Protein AF-A4S321-F1 (afdb_monomer_lite)

Organism: Ostreococcus lucimarinus (strain CCE9901) (NCBI:txid436017)

InterPro domains:
  IPR003442 tRNA threonylcarbamoyl adenosine modification protein TsaE [PF02367] (3-55)
  IPR027417 P-loop containing nucleoside triphosphate hydrolase [G3DSA:3.40.50.300] (1-74)

pLDDT: mean 76.23, std 21.05, range [30.08, 96.62]

Radius of gyration: 18.78 Å; chains: 1; bounding box: 35×39×49 Å

Structure (mmCIF, N/CA/C/O backbone):
data_AF-A4S321-F1
#
_entry.id   AF-A4S321-F1
#
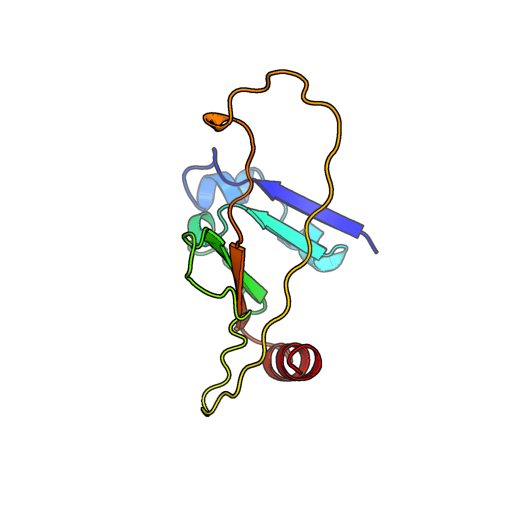loop_
_atom_site.group_PDB
_atom_site.id
_atom_site.type_symbol
_atom_site.label_atom_id
_atom_site.label_alt_id
_atom_site.label_comp_id
_atom_site.label_asym_id
_atom_site.label_entity_id
_atom_site.label_seq_id
_atom_site.pdbx_PDB_ins_code
_atom_site.Ca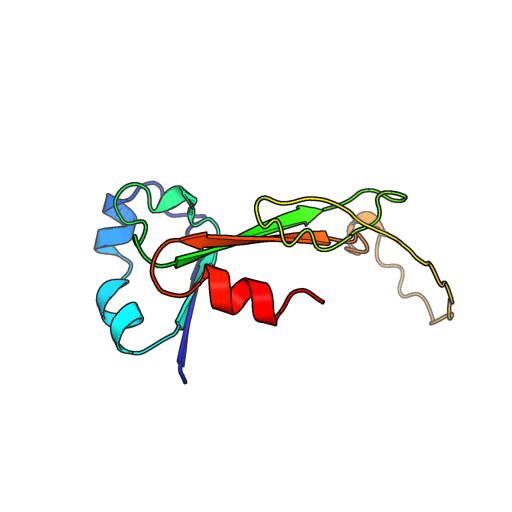rtn_x
_atom_site.Cartn_y
_atom_site.Cartn_z
_atom_site.occupancy
_atom_site.B_iso_or_equiv
_atom_site.auth_seq_id
_atom_site.auth_comp_id
_atom_site.auth_asym_id
_atom_site.auth_atom_id
_atom_site.pdbx_PDB_model_num
ATOM 1 N N . MET A 1 1 ? -16.352 -8.842 -2.370 1.00 78.69 1 MET A N 1
ATOM 2 C CA . MET A 1 1 ? -15.170 -8.117 -1.860 1.00 78.69 1 MET A CA 1
ATOM 3 C C . MET A 1 1 ? -15.058 -6.821 -2.640 1.00 78.69 1 MET A C 1
ATOM 5 O O . MET A 1 1 ? -15.224 -6.877 -3.853 1.00 78.69 1 MET A O 1
ATOM 9 N N . ARG A 1 2 ? -14.890 -5.677 -1.970 1.00 93.62 2 ARG A N 1
ATOM 10 C CA . ARG A 1 2 ? -14.721 -4.370 -2.625 1.00 93.62 2 ARG A CA 1
ATOM 11 C C . ARG A 1 2 ? -13.243 -4.007 -2.672 1.00 93.62 2 ARG A C 1
ATOM 13 O O . ARG A 1 2 ? -12.492 -4.412 -1.785 1.00 93.62 2 ARG A O 1
ATOM 20 N N . VAL A 1 3 ? -12.858 -3.263 -3.701 1.00 95.69 3 VAL A N 1
ATOM 21 C CA . VAL A 1 3 ? -11.522 -2.683 -3.837 1.00 95.69 3 VAL A CA 1
ATOM 22 C C . VAL A 1 3 ? -11.696 -1.181 -3.981 1.00 95.69 3 VAL A C 1
ATOM 24 O O . VAL A 1 3 ? -12.463 -0.741 -4.837 1.00 95.69 3 VAL A O 1
ATOM 27 N N . HIS A 1 4 ? -11.018 -0.416 -3.137 1.00 95.88 4 HIS A N 1
ATOM 28 C CA . HIS A 1 4 ? -10.931 1.033 -3.253 1.00 95.88 4 HIS A CA 1
ATOM 29 C C . HIS A 1 4 ? -9.537 1.388 -3.760 1.00 95.88 4 HIS A C 1
ATOM 31 O O . HIS A 1 4 ? -8.533 0.930 -3.215 1.00 95.88 4 HIS A O 1
ATOM 37 N N . HIS A 1 5 ? -9.481 2.163 -4.837 1.00 96.06 5 HIS A N 1
ATOM 38 C CA . HIS A 1 5 ? -8.236 2.609 -5.449 1.00 96.06 5 HIS A CA 1
ATOM 39 C C . HIS A 1 5 ? -8.037 4.092 -5.162 1.00 96.06 5 HIS A C 1
ATOM 41 O O . HIS A 1 5 ? -8.967 4.886 -5.314 1.00 96.06 5 HIS A O 1
ATOM 47 N N . TYR A 1 6 ? -6.829 4.441 -4.736 1.00 95.25 6 TYR A N 1
ATOM 48 C CA . TYR A 1 6 ? -6.431 5.806 -4.439 1.00 95.25 6 TYR A CA 1
ATOM 49 C C . TYR A 1 6 ? -5.126 6.119 -5.162 1.00 95.25 6 TYR A C 1
ATOM 51 O O . TYR A 1 6 ? -4.116 5.455 -4.940 1.00 95.25 6 TYR A O 1
ATOM 59 N N . ASP A 1 7 ? -5.133 7.167 -5.981 1.00 94.69 7 ASP A N 1
ATOM 60 C CA . ASP A 1 7 ? -3.921 7.754 -6.546 1.00 94.69 7 ASP A CA 1
ATOM 61 C C . ASP A 1 7 ? -3.588 9.040 -5.785 1.00 94.69 7 ASP A C 1
ATOM 63 O O . ASP A 1 7 ? -4.279 10.058 -5.895 1.00 94.69 7 ASP A O 1
ATOM 67 N N . LEU A 1 8 ? -2.519 8.987 -4.988 1.00 95.50 8 LEU A N 1
ATOM 68 C CA . LEU A 1 8 ? -2.102 10.104 -4.149 1.00 95.50 8 LEU A CA 1
ATOM 69 C C . LEU A 1 8 ? -1.208 11.103 -4.895 1.00 95.50 8 LEU A C 1
ATOM 71 O O . LEU A 1 8 ? -0.740 12.056 -4.279 1.00 95.50 8 LEU A O 1
ATOM 75 N N . TYR A 1 9 ? -0.974 10.949 -6.206 1.00 93.94 9 TYR A N 1
ATOM 76 C CA . TYR A 1 9 ? -0.017 11.752 -6.976 1.00 93.94 9 TYR A CA 1
ATOM 77 C C . TYR A 1 9 ? -0.162 13.270 -6.789 1.00 93.94 9 TYR A C 1
ATOM 79 O O . TYR A 1 9 ? 0.832 13.997 -6.715 1.00 93.94 9 TYR A O 1
ATOM 87 N N . ARG A 1 10 ? -1.402 13.765 -6.705 1.00 93.25 10 ARG A N 1
ATOM 88 C CA . ARG A 1 10 ? -1.696 15.206 -6.596 1.00 93.25 10 ARG A CA 1
ATOM 89 C C . ARG A 1 10 ? -1.798 15.713 -5.162 1.00 93.25 10 ARG A C 1
ATOM 91 O O . ARG A 1 10 ? -1.821 16.926 -4.968 1.00 93.25 10 ARG A O 1
ATOM 98 N N . LEU A 1 11 ? -1.862 14.811 -4.189 1.00 91.62 11 LEU A N 1
ATOM 99 C CA . LEU A 1 11 ? -1.942 15.170 -2.782 1.00 91.62 11 LEU A CA 1
ATOM 100 C C . LEU A 1 11 ? -0.531 15.460 -2.269 1.00 91.62 11 LEU A C 1
ATOM 102 O O . LEU A 1 11 ? 0.439 14.783 -2.622 1.00 91.62 11 LEU A O 1
ATOM 106 N N . ARG A 1 12 ? -0.396 16.532 -1.494 1.00 84.81 12 ARG A N 1
ATOM 107 C CA . ARG A 1 12 ? 0.916 17.086 -1.134 1.00 84.81 12 ARG A CA 1
ATOM 108 C C . ARG A 1 12 ? 1.441 16.541 0.179 1.00 84.81 12 ARG A C 1
ATOM 110 O O . ARG A 1 12 ? 2.647 16.352 0.314 1.00 84.81 12 ARG A O 1
ATOM 117 N N . ASP A 1 13 ? 0.549 16.304 1.132 1.00 85.06 13 ASP A N 1
ATOM 118 C CA . ASP A 1 13 ? 0.911 15.855 2.466 1.00 85.06 13 ASP A CA 1
ATOM 119 C C . ASP A 1 13 ? -0.213 15.062 3.144 1.00 85.06 13 ASP A C 1
ATOM 121 O O . ASP A 1 13 ? -1.354 15.006 2.684 1.00 85.06 13 ASP A O 1
ATOM 125 N N . ALA A 1 14 ? 0.141 14.452 4.275 1.00 86.94 14 ALA A N 1
ATOM 126 C CA . ALA A 1 14 ? -0.756 13.644 5.087 1.00 86.94 14 ALA A CA 1
ATOM 127 C C . ALA A 1 14 ? -2.015 14.396 5.555 1.00 86.94 14 ALA A C 1
ATOM 129 O O . ALA A 1 14 ? -3.047 13.768 5.735 1.00 86.94 14 ALA A O 1
ATOM 130 N N . SER A 1 15 ? -1.972 15.715 5.751 1.00 88.38 15 SER A N 1
ATOM 131 C CA . SER A 1 15 ? -3.146 16.468 6.211 1.00 88.38 15 SER A CA 1
ATOM 132 C C . SER A 1 15 ? -4.163 16.683 5.086 1.00 88.38 15 SER A C 1
ATOM 134 O O . SER A 1 15 ? -5.364 16.627 5.329 1.00 88.38 15 SER A O 1
ATOM 136 N N . GLU A 1 16 ? -3.700 16.894 3.851 1.00 90.88 16 GLU A N 1
ATOM 137 C CA . GLU A 1 16 ? -4.572 16.940 2.668 1.00 90.88 16 GLU A CA 1
ATOM 138 C C . GLU A 1 16 ? -5.212 15.569 2.394 1.00 90.88 16 GLU A C 1
ATOM 140 O O . GLU A 1 16 ? -6.397 15.493 2.077 1.00 90.88 16 GLU A O 1
ATOM 145 N N . ILE A 1 17 ? -4.455 14.485 2.596 1.00 91.44 17 ILE A N 1
ATOM 146 C CA . ILE A 1 17 ? -4.968 13.112 2.491 1.00 91.44 17 ILE A CA 1
ATOM 147 C C . ILE A 1 17 ? -6.047 12.852 3.547 1.00 91.44 17 ILE A C 1
ATOM 149 O O . ILE A 1 17 ? -7.128 12.400 3.194 1.00 91.44 17 ILE A O 1
ATOM 153 N N . GLU A 1 18 ? -5.789 13.187 4.813 1.00 89.50 18 GLU A N 1
ATOM 154 C CA . GLU A 1 18 ? -6.745 13.014 5.921 1.00 89.50 18 GLU A CA 1
ATOM 155 C C . GLU A 1 18 ? -8.083 13.721 5.664 1.00 89.50 18 GLU A C 1
ATOM 157 O O . GLU A 1 18 ? -9.133 13.229 6.057 1.00 89.50 18 GLU A O 1
ATOM 162 N N . ALA A 1 19 ? -8.058 14.870 4.984 1.00 88.81 19 ALA A N 1
ATOM 163 C CA . ALA A 1 19 ? -9.258 15.646 4.687 1.00 88.81 19 ALA A CA 1
ATOM 164 C C . ALA A 1 19 ? -10.044 15.147 3.461 1.00 88.81 19 ALA A C 1
ATOM 166 O O . ALA A 1 19 ? -11.216 15.493 3.314 1.00 88.81 19 ALA A O 1
ATOM 167 N N . MET A 1 20 ? -9.399 14.418 2.547 1.00 86.62 20 MET A N 1
ATOM 168 C CA . MET A 1 20 ? -9.977 14.045 1.249 1.00 86.62 20 MET A CA 1
ATOM 169 C C . MET A 1 20 ? -10.194 12.541 1.078 1.00 86.62 20 MET A C 1
ATOM 171 O O . MET A 1 20 ? -10.862 12.136 0.126 1.00 86.62 20 MET A O 1
ATOM 175 N N . VAL A 1 21 ? -9.601 11.717 1.944 1.00 87.69 21 VAL A N 1
ATOM 176 C CA . VAL A 1 21 ? -9.546 10.266 1.785 1.00 87.69 21 VAL A CA 1
ATOM 177 C C . VAL A 1 21 ? -9.991 9.571 3.069 1.00 87.69 21 VAL A C 1
ATOM 179 O O . VAL A 1 21 ? -9.281 9.583 4.072 1.00 87.69 21 VAL A O 1
ATOM 182 N N . ASP A 1 22 ? -11.119 8.868 2.999 1.00 88.25 22 ASP A N 1
ATOM 183 C CA . ASP A 1 22 ? -11.653 8.070 4.108 1.00 88.25 22 ASP A CA 1
ATOM 184 C C . ASP A 1 22 ? -10.979 6.687 4.185 1.00 88.25 22 ASP A C 1
ATOM 186 O O . ASP A 1 22 ? -11.558 5.645 3.862 1.00 88.25 22 ASP A O 1
ATOM 190 N N . LEU A 1 23 ? -9.704 6.674 4.589 1.00 88.06 23 LEU A N 1
ATOM 191 C CA . LEU A 1 23 ? -8.907 5.443 4.691 1.00 88.06 23 LEU A CA 1
ATOM 192 C C . LEU A 1 23 ? -9.446 4.465 5.745 1.00 88.06 23 LEU A C 1
ATOM 194 O O . LEU A 1 23 ? -9.351 3.255 5.548 1.00 88.06 23 LEU A O 1
ATOM 198 N N . GLU A 1 24 ? -10.012 4.972 6.841 1.00 87.94 24 GLU A N 1
ATOM 199 C CA . GLU A 1 24 ? -10.534 4.150 7.940 1.00 87.94 24 GLU A CA 1
ATOM 200 C C . GLU A 1 24 ? -11.792 3.377 7.515 1.00 87.94 24 GLU A C 1
ATOM 202 O O . GLU A 1 24 ? -11.815 2.150 7.603 1.00 87.94 24 GLU A O 1
ATOM 207 N N . GLU A 1 25 ? -12.780 4.055 6.921 1.00 89.25 25 GLU A N 1
ATOM 208 C CA . GLU A 1 25 ? -13.984 3.403 6.376 1.00 89.25 25 GLU A CA 1
ATOM 209 C C . GLU A 1 25 ? -13.627 2.378 5.285 1.00 89.25 25 GLU A C 1
ATOM 211 O O . GLU A 1 25 ? -14.200 1.282 5.194 1.00 89.25 25 GLU A O 1
ATOM 216 N N . SER A 1 26 ? -12.640 2.721 4.454 1.00 91.69 26 SER A N 1
ATOM 217 C CA . SER A 1 26 ? -12.131 1.817 3.432 1.00 91.69 26 SER A CA 1
ATOM 218 C C . SER A 1 26 ? -11.529 0.552 4.046 1.00 91.69 26 SER A C 1
ATOM 220 O O . SER A 1 26 ? -11.834 -0.549 3.588 1.00 91.69 26 SER A O 1
ATOM 222 N N . ALA A 1 27 ? -10.726 0.681 5.106 1.00 87.50 27 ALA A N 1
ATOM 223 C CA . ALA A 1 27 ? -10.090 -0.449 5.782 1.00 87.50 27 ALA A CA 1
ATOM 224 C C . ALA A 1 27 ? -11.097 -1.409 6.441 1.00 87.50 27 ALA A C 1
ATOM 226 O O . ALA A 1 27 ? -10.833 -2.609 6.522 1.00 87.50 27 ALA A O 1
ATOM 227 N N . GLU A 1 28 ? -12.259 -0.915 6.873 1.00 91.62 28 GLU A N 1
ATOM 228 C CA . GLU A 1 28 ? -13.310 -1.742 7.479 1.00 91.62 28 GLU A CA 1
ATOM 229 C C . GLU A 1 28 ? -14.100 -2.576 6.459 1.00 91.62 28 GLU A C 1
ATOM 231 O O . GLU A 1 28 ? -14.637 -3.635 6.794 1.00 91.62 28 GLU A O 1
ATOM 236 N N . SER A 1 29 ? -14.202 -2.108 5.211 1.00 93.50 29 SER A N 1
ATOM 237 C CA . SER A 1 29 ? -15.183 -2.628 4.248 1.00 93.50 29 SER A CA 1
ATOM 238 C C . SER A 1 29 ? -14.610 -3.068 2.894 1.00 93.50 29 SER A C 1
ATOM 240 O O . SER A 1 29 ? -15.316 -3.714 2.103 1.00 93.50 29 SER A O 1
ATOM 242 N N . ALA A 1 30 ? -13.341 -2.761 2.616 1.00 94.81 30 ALA A N 1
ATOM 243 C CA . ALA A 1 30 ? -12.695 -2.985 1.329 1.00 94.81 30 ALA A CA 1
ATOM 244 C C . ALA A 1 30 ? -11.188 -3.268 1.456 1.00 94.81 30 ALA A C 1
ATOM 246 O O . ALA A 1 30 ? -10.549 -3.049 2.480 1.00 94.81 30 ALA A O 1
ATOM 247 N N . VAL A 1 31 ? -10.599 -3.752 0.362 1.00 93.50 31 VAL A N 1
ATOM 248 C CA . VAL A 1 31 ? -9.145 -3.728 0.177 1.00 93.50 31 VAL A CA 1
ATOM 249 C C . VAL A 1 31 ? -8.769 -2.392 -0.452 1.00 93.50 31 VAL A C 1
ATOM 251 O O . VAL A 1 31 ? -9.294 -2.045 -1.508 1.00 93.50 31 VAL A O 1
ATOM 254 N N . SER A 1 32 ? -7.855 -1.656 0.177 1.00 95.50 32 SER A N 1
ATOM 255 C CA . SER A 1 32 ? -7.357 -0.381 -0.350 1.00 95.50 32 SER A CA 1
ATOM 256 C C . SER A 1 32 ? -6.069 -0.591 -1.141 1.00 95.50 32 SER A C 1
ATOM 258 O O . SER A 1 32 ? -5.113 -1.163 -0.619 1.00 95.50 32 SER A O 1
ATOM 260 N N . VAL A 1 33 ? -6.031 -0.107 -2.381 1.00 96.38 33 VAL A N 1
ATOM 261 C CA . VAL A 1 33 ? -4.835 -0.074 -3.232 1.00 96.38 33 VAL A CA 1
ATOM 262 C C . VAL A 1 33 ? -4.424 1.381 -3.398 1.00 96.38 33 VAL A C 1
ATOM 264 O O . VAL A 1 33 ? -5.206 2.185 -3.902 1.00 96.38 33 VAL A O 1
ATOM 267 N N . LEU A 1 34 ? -3.217 1.718 -2.947 1.00 96.00 34 LEU A N 1
ATOM 268 C CA . LEU A 1 34 ? -2.730 3.094 -2.927 1.00 96.00 34 LEU A CA 1
ATOM 269 C C . LEU A 1 34 ? -1.504 3.247 -3.825 1.00 96.00 34 LEU A C 1
ATOM 271 O O . LEU A 1 34 ? -0.458 2.654 -3.556 1.00 96.00 34 LEU A O 1
ATOM 275 N N . GLU A 1 35 ? -1.625 4.080 -4.852 1.00 96.62 35 GLU A N 1
ATOM 276 C CA . GLU A 1 35 ? -0.498 4.543 -5.657 1.00 96.62 35 GLU A CA 1
ATOM 277 C C . GLU A 1 35 ? 0.149 5.765 -5.008 1.00 96.62 35 GLU A C 1
ATOM 279 O O . GLU A 1 35 ? -0.527 6.629 -4.442 1.00 96.62 35 GLU A O 1
ATOM 284 N N . TRP A 1 36 ? 1.480 5.827 -5.090 1.00 95.12 36 TRP A N 1
ATOM 285 C CA . TRP A 1 36 ? 2.299 6.834 -4.410 1.00 95.12 36 TRP A CA 1
ATOM 286 C C . TRP A 1 36 ? 2.084 6.873 -2.889 1.00 95.12 36 TRP A C 1
ATOM 288 O O . TRP A 1 36 ? 1.971 7.938 -2.269 1.00 95.12 36 TRP A O 1
ATOM 298 N N . SER A 1 37 ? 2.001 5.686 -2.282 1.00 94.62 37 SER A N 1
ATOM 299 C CA . SER A 1 37 ? 1.670 5.489 -0.869 1.00 94.62 37 SER A CA 1
ATOM 300 C C . SER A 1 37 ? 2.682 6.105 0.100 1.00 94.62 37 SER A C 1
ATOM 302 O O . SER A 1 37 ? 2.328 6.408 1.236 1.00 94.62 37 SER A O 1
ATOM 304 N N . GLU A 1 38 ? 3.910 6.398 -0.335 1.00 92.75 38 GLU A N 1
ATOM 305 C CA . GLU A 1 38 ? 4.894 7.148 0.453 1.00 92.75 38 GLU A CA 1
ATOM 306 C C . GLU A 1 38 ? 4.406 8.543 0.880 1.00 92.75 38 GLU A C 1
ATOM 308 O O . GLU A 1 38 ? 4.903 9.091 1.866 1.00 92.75 38 GLU A O 1
ATOM 313 N N . ARG A 1 39 ? 3.399 9.105 0.197 1.00 92.69 39 ARG A N 1
ATOM 314 C CA . ARG A 1 39 ? 2.774 10.380 0.575 1.00 92.69 39 ARG A CA 1
ATOM 315 C C . ARG A 1 39 ? 1.918 10.300 1.839 1.00 92.69 39 ARG A C 1
ATOM 317 O O . ARG A 1 39 ? 1.674 11.334 2.456 1.00 92.69 39 ARG A O 1
ATOM 324 N N . LEU A 1 40 ? 1.498 9.103 2.259 1.00 93.06 40 LEU A N 1
ATOM 325 C CA . LEU A 1 40 ? 0.702 8.910 3.478 1.00 93.06 40 LEU A CA 1
ATOM 326 C C . LEU A 1 40 ? 1.416 9.436 4.729 1.00 93.06 40 LEU A C 1
ATOM 328 O O . LEU A 1 40 ? 0.762 9.897 5.665 1.00 93.06 40 LEU A O 1
ATOM 332 N N . GLY A 1 41 ? 2.752 9.374 4.768 1.00 91.81 41 GLY A N 1
ATOM 333 C CA . GLY A 1 41 ? 3.542 9.815 5.915 1.00 91.81 41 GLY A CA 1
ATOM 334 C C . GLY A 1 41 ? 3.039 9.184 7.217 1.00 91.81 41 GLY A C 1
ATOM 335 O O . GLY A 1 41 ? 3.044 7.961 7.363 1.00 91.81 41 GLY A O 1
ATOM 336 N N . ARG A 1 42 ? 2.556 10.017 8.149 1.00 93.00 42 ARG A N 1
ATOM 337 C CA . ARG A 1 42 ? 2.012 9.576 9.450 1.00 93.00 42 ARG A CA 1
ATOM 338 C C . ARG A 1 42 ? 0.749 8.709 9.353 1.00 93.00 42 ARG A C 1
ATOM 340 O O . ARG A 1 42 ? 0.431 8.036 10.321 1.00 93.00 42 ARG A O 1
ATOM 347 N N . LEU A 1 43 ? 0.032 8.752 8.229 1.00 93.31 43 LEU A N 1
ATOM 348 C CA . LEU A 1 43 ? -1.194 7.975 8.004 1.00 93.31 43 LEU A CA 1
ATOM 349 C C . LEU A 1 43 ? -0.915 6.564 7.479 1.00 93.31 43 LEU A C 1
ATOM 351 O O . LEU A 1 43 ? -1.846 5.820 7.184 1.00 93.31 43 LEU A O 1
ATOM 355 N N . THR A 1 44 ? 0.356 6.199 7.305 1.00 93.88 44 THR A N 1
ATOM 356 C CA . THR A 1 44 ? 0.730 4.878 6.802 1.00 93.88 44 THR A CA 1
ATOM 357 C C . THR A 1 44 ? 0.241 3.794 7.770 1.00 93.88 44 THR A C 1
ATOM 359 O O . THR A 1 44 ? 0.668 3.799 8.927 1.00 93.88 44 THR A O 1
ATOM 362 N N . PRO A 1 45 ? -0.595 2.836 7.326 1.00 92.25 45 PRO A N 1
ATOM 363 C CA . PRO A 1 45 ? -1.084 1.779 8.202 1.00 92.25 45 PRO A CA 1
ATOM 364 C C . PRO A 1 45 ? 0.054 0.902 8.730 1.00 92.25 45 PRO A C 1
ATOM 366 O O . PRO A 1 45 ? 0.947 0.502 7.976 1.00 92.25 45 PRO A O 1
ATOM 369 N N . GLU A 1 46 ? 0.001 0.551 10.016 1.00 92.19 46 GLU A N 1
ATOM 370 C CA . GLU A 1 46 ? 0.986 -0.347 10.637 1.00 92.19 46 GLU A CA 1
ATOM 371 C C . GLU A 1 46 ? 0.951 -1.745 10.015 1.00 92.19 46 GLU A C 1
ATOM 373 O O . GLU A 1 46 ? 1.997 -2.347 9.777 1.00 92.19 46 GLU A O 1
ATOM 378 N N . THR A 1 47 ? -0.257 -2.234 9.712 1.00 92.62 47 THR A N 1
ATOM 379 C CA . THR A 1 47 ? -0.461 -3.499 9.003 1.00 92.62 47 THR A CA 1
ATOM 380 C C . THR A 1 47 ? -0.760 -3.230 7.535 1.00 92.62 47 THR A C 1
ATOM 382 O O . THR A 1 47 ? -1.813 -2.683 7.208 1.00 92.62 47 THR A O 1
ATOM 385 N N . ARG A 1 48 ? 0.152 -3.612 6.639 1.00 93.69 48 ARG A N 1
ATOM 386 C CA . ARG A 1 48 ? 0.023 -3.387 5.190 1.00 93.69 48 ARG A CA 1
ATOM 387 C C . ARG A 1 48 ? 0.924 -4.323 4.390 1.00 93.69 48 ARG A C 1
ATOM 389 O O . ARG A 1 48 ? 1.915 -4.834 4.902 1.00 93.69 48 ARG A O 1
ATOM 396 N N . LEU A 1 49 ? 0.613 -4.464 3.108 1.00 94.56 49 LEU A N 1
ATOM 397 C CA . LEU A 1 49 ? 1.526 -5.014 2.114 1.00 94.56 49 LEU A CA 1
ATOM 398 C C . LEU A 1 49 ? 2.055 -3.862 1.259 1.00 94.56 49 LEU A C 1
ATOM 400 O O . LEU A 1 49 ? 1.274 -3.183 0.595 1.00 94.56 49 LEU A O 1
ATOM 404 N N . GLU A 1 50 ? 3.365 -3.638 1.261 1.00 95.06 50 GLU A N 1
ATOM 405 C CA . GLU A 1 50 ? 3.996 -2.747 0.290 1.00 95.06 50 GLU A CA 1
ATOM 406 C C . GLU A 1 50 ? 4.382 -3.525 -0.962 1.00 95.06 50 GLU A C 1
ATOM 408 O O . GLU A 1 50 ? 5.032 -4.567 -0.888 1.00 95.06 50 GLU A O 1
ATOM 413 N N . VAL A 1 51 ? 4.016 -2.975 -2.118 1.00 94.31 51 VAL A N 1
ATOM 414 C CA . VAL A 1 51 ? 4.424 -3.478 -3.428 1.00 94.31 51 VAL A CA 1
ATOM 415 C C . VAL A 1 51 ? 5.278 -2.404 -4.079 1.00 94.31 51 VAL A C 1
ATOM 417 O O . VAL A 1 51 ? 4.810 -1.296 -4.337 1.00 94.31 51 VAL A O 1
ATOM 420 N N . ARG A 1 52 ? 6.552 -2.708 -4.312 1.00 93.56 52 ARG A N 1
ATOM 421 C CA . ARG A 1 52 ? 7.466 -1.831 -5.046 1.00 93.56 52 ARG A CA 1
ATOM 422 C C . ARG A 1 52 ? 7.622 -2.382 -6.452 1.00 93.56 52 ARG A C 1
ATOM 424 O O . ARG A 1 52 ? 7.966 -3.549 -6.619 1.00 93.56 52 ARG A O 1
ATOM 431 N N . VAL A 1 53 ? 7.362 -1.534 -7.438 1.00 91.94 53 VAL A N 1
ATOM 432 C CA . VAL A 1 53 ? 7.462 -1.873 -8.858 1.00 91.94 53 VAL A CA 1
ATOM 433 C C . VAL A 1 53 ? 8.626 -1.095 -9.446 1.00 91.94 53 VAL A C 1
ATOM 435 O O . VAL A 1 53 ? 8.741 0.111 -9.224 1.00 91.94 53 VAL A O 1
ATOM 438 N N . ARG A 1 54 ? 9.498 -1.775 -10.185 1.00 90.69 54 ARG A N 1
ATOM 439 C CA . ARG A 1 54 ? 10.627 -1.152 -10.876 1.00 90.69 54 ARG A CA 1
ATOM 440 C C . ARG A 1 54 ? 10.701 -1.682 -12.304 1.00 90.69 54 ARG A C 1
ATOM 442 O O . ARG A 1 54 ? 10.617 -2.887 -12.513 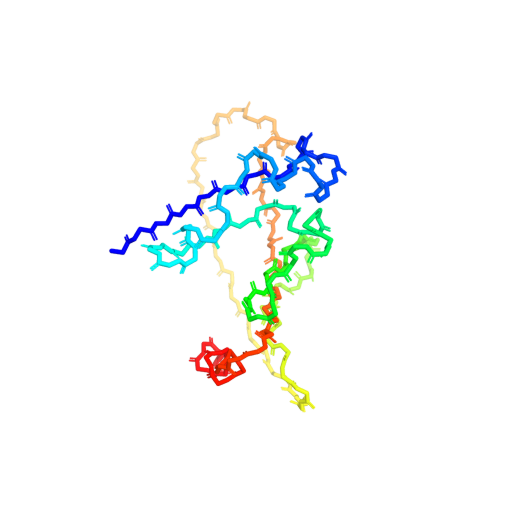1.00 90.69 54 ARG A O 1
ATOM 449 N N . ALA A 1 55 ? 10.888 -0.789 -13.274 1.00 88.25 55 ALA A N 1
ATOM 450 C CA . ALA A 1 55 ? 11.237 -1.185 -14.635 1.00 88.25 55 ALA A CA 1
ATOM 451 C C . ALA A 1 55 ? 12.661 -1.756 -14.661 1.00 88.25 55 ALA A C 1
ATOM 453 O O . ALA A 1 55 ? 13.578 -1.180 -14.065 1.00 88.25 55 ALA A O 1
ATOM 454 N N . ILE A 1 56 ? 12.835 -2.879 -15.346 1.00 86.00 56 ILE A N 1
ATOM 455 C CA . ILE A 1 56 ? 14.133 -3.528 -15.529 1.00 86.00 56 ILE A CA 1
ATOM 456 C C . ILE A 1 56 ? 14.593 -3.389 -16.983 1.00 86.00 56 ILE A C 1
ATOM 458 O O . ILE A 1 56 ? 13.778 -3.364 -17.906 1.00 86.00 56 ILE A O 1
ATOM 462 N N . GLY A 1 57 ? 15.902 -3.230 -17.177 1.00 77.38 57 GLY A N 1
ATOM 463 C CA . GLY A 1 57 ? 16.497 -3.083 -18.502 1.00 77.38 57 GLY A CA 1
ATOM 464 C C . GLY A 1 57 ? 16.553 -4.404 -19.271 1.00 77.38 57 GLY A C 1
ATOM 465 O O . GLY A 1 57 ? 16.506 -5.486 -18.686 1.00 77.38 57 GLY A O 1
ATOM 466 N N . ALA A 1 58 ? 16.708 -4.320 -20.595 1.00 64.19 58 ALA A N 1
ATOM 467 C CA . ALA A 1 58 ? 16.942 -5.493 -21.434 1.00 64.19 58 ALA A CA 1
ATOM 468 C C . ALA A 1 58 ? 18.199 -6.249 -20.953 1.00 64.19 58 ALA A C 1
ATOM 470 O O . ALA A 1 58 ? 19.294 -5.684 -20.923 1.00 64.19 58 ALA A O 1
ATOM 471 N N . GLY A 1 59 ? 18.028 -7.511 -20.547 1.00 62.66 59 GLY A N 1
ATOM 472 C CA . GLY A 1 59 ? 19.091 -8.371 -20.008 1.00 62.66 59 GLY A CA 1
ATOM 473 C C . GLY A 1 59 ? 19.170 -8.442 -18.475 1.00 62.66 59 GLY A C 1
ATOM 474 O O . GLY A 1 59 ? 19.871 -9.308 -17.952 1.00 62.66 59 GLY A O 1
ATOM 475 N N . GLU A 1 60 ? 18.437 -7.602 -17.735 1.00 59.38 60 GLU A N 1
ATOM 476 C CA . GLU A 1 60 ? 18.154 -7.859 -16.319 1.00 59.38 60 GLU A CA 1
ATOM 477 C C . GLU A 1 60 ? 17.005 -8.874 -16.253 1.00 59.38 60 GLU A C 1
ATOM 479 O O . GLU A 1 60 ? 15.938 -8.642 -16.812 1.00 59.38 60 GLU A O 1
ATOM 484 N N . ARG A 1 61 ? 17.184 -10.026 -15.599 1.00 54.78 61 ARG A N 1
ATOM 485 C CA . ARG A 1 61 ? 16.049 -10.935 -15.378 1.00 54.78 61 ARG A CA 1
ATOM 486 C C . ARG A 1 61 ? 15.143 -10.344 -14.295 1.00 54.78 61 ARG A C 1
ATOM 488 O O . ARG A 1 61 ? 15.611 -10.056 -13.193 1.00 54.78 61 ARG A O 1
ATOM 495 N N . ALA A 1 62 ? 13.843 -10.215 -14.573 1.00 51.97 62 ALA A N 1
ATOM 496 C CA . ALA A 1 62 ? 12.833 -10.006 -13.534 1.00 51.97 62 ALA A CA 1
ATOM 497 C C . ALA A 1 62 ? 12.616 -11.332 -12.804 1.00 51.97 62 ALA A C 1
ATOM 499 O O . ALA A 1 62 ? 11.607 -12.005 -12.986 1.00 51.97 62 ALA A O 1
ATOM 500 N N . CYS A 1 63 ? 13.564 -11.719 -11.957 1.00 47.59 63 CYS A N 1
ATOM 501 C CA . CYS A 1 63 ? 13.196 -12.588 -10.854 1.00 47.59 63 CYS A CA 1
ATOM 502 C C . CYS A 1 63 ? 12.347 -11.723 -9.918 1.00 47.59 63 CYS A C 1
ATOM 504 O O . CYS A 1 63 ? 12.836 -10.725 -9.388 1.00 47.59 63 CYS A O 1
ATOM 506 N N . GLY A 1 64 ? 11.058 -12.044 -9.779 1.00 45.97 64 GLY A N 1
ATOM 507 C CA . GLY A 1 64 ? 10.246 -11.491 -8.701 1.00 45.97 64 GLY A CA 1
ATOM 508 C C . GLY A 1 64 ? 10.955 -11.805 -7.391 1.00 45.97 64 GLY A C 1
ATOM 509 O O . GLY A 1 64 ? 11.053 -12.964 -7.001 1.00 45.97 64 GLY A O 1
ATOM 510 N N . GLU A 1 65 ? 11.538 -10.789 -6.769 1.00 43.25 65 GLU A N 1
ATOM 511 C CA . GLU A 1 65 ? 12.328 -10.964 -5.563 1.00 43.25 65 GLU A CA 1
ATOM 512 C C . GLU A 1 65 ? 11.358 -10.961 -4.380 1.00 43.25 65 GLU A C 1
ATOM 514 O O . GLU A 1 65 ? 10.961 -9.910 -3.864 1.00 43.25 65 GLU A O 1
ATOM 519 N N . VAL A 1 66 ? 10.924 -12.153 -3.976 1.00 44.69 66 VAL A N 1
ATOM 520 C CA . VAL A 1 66 ? 10.296 -12.335 -2.672 1.00 44.69 66 VAL A CA 1
ATOM 521 C C . VAL A 1 66 ? 11.424 -12.501 -1.664 1.00 44.69 66 VAL A C 1
ATOM 523 O O . VAL A 1 66 ? 11.971 -13.583 -1.483 1.00 44.69 66 VAL A O 1
ATOM 526 N N . VAL A 1 67 ? 11.832 -11.386 -1.064 1.00 45.62 67 VAL A N 1
ATOM 527 C CA . VAL A 1 67 ? 12.879 -11.399 -0.043 1.00 45.62 67 VAL A CA 1
ATOM 528 C C . VAL A 1 67 ? 12.250 -11.768 1.293 1.00 45.62 67 VAL A C 1
ATOM 530 O O . VAL A 1 67 ? 11.563 -10.944 1.898 1.00 45.62 67 VAL A O 1
ATOM 533 N N . ASP A 1 68 ? 12.529 -12.985 1.746 1.00 42.38 68 ASP A N 1
ATOM 534 C CA . ASP A 1 68 ? 12.591 -13.336 3.165 1.00 42.38 68 ASP A CA 1
ATOM 535 C C . ASP A 1 68 ? 14.080 -13.470 3.559 1.00 42.38 68 ASP 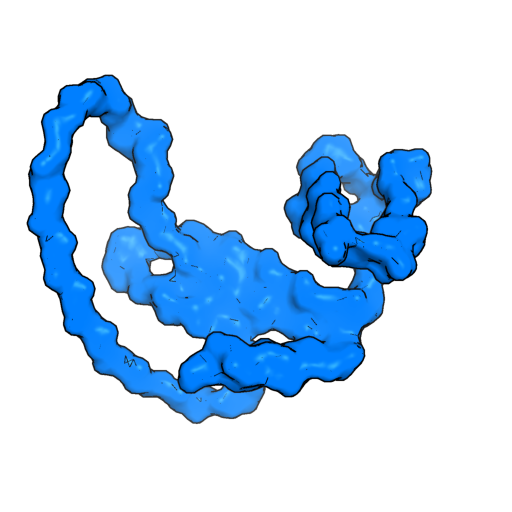A C 1
ATOM 537 O O . ASP A 1 68 ? 14.916 -13.771 2.708 1.00 42.38 68 ASP A O 1
ATOM 541 N N . ASP A 1 69 ? 14.446 -13.182 4.810 1.00 36.34 69 ASP A N 1
ATOM 542 C CA . ASP A 1 69 ? 15.822 -12.950 5.317 1.00 36.34 69 ASP A CA 1
ATOM 543 C C . ASP A 1 69 ? 16.793 -14.165 5.279 1.00 36.34 69 ASP A C 1
ATOM 545 O O . ASP A 1 69 ? 17.739 -14.253 6.057 1.00 36.34 69 ASP A O 1
ATOM 549 N N . SER A 1 70 ? 16.632 -15.139 4.385 1.00 39.81 70 SER A N 1
ATOM 550 C CA . SER A 1 70 ? 17.570 -16.267 4.288 1.00 39.81 70 SER A CA 1
ATOM 551 C C . SER A 1 70 ? 17.742 -16.750 2.847 1.00 39.81 70 SER A C 1
ATOM 553 O O . SER A 1 70 ? 16.804 -17.197 2.198 1.00 39.81 70 SER A O 1
ATOM 555 N N . GLY A 1 71 ? 18.958 -16.575 2.319 1.00 38.06 71 GLY A N 1
ATOM 556 C CA . GLY A 1 71 ? 19.251 -16.666 0.889 1.00 38.06 71 GLY A CA 1
ATOM 557 C C . GLY A 1 71 ? 19.647 -18.047 0.364 1.00 38.06 71 GLY A C 1
ATOM 558 O O . GLY A 1 71 ? 20.393 -18.764 1.016 1.00 38.06 71 GLY A O 1
ATOM 559 N N . GLU A 1 72 ? 19.196 -18.345 -0.859 1.00 32.88 72 GLU A N 1
ATOM 560 C CA . GLU A 1 72 ? 19.933 -18.918 -2.008 1.00 32.88 72 GLU A CA 1
ATOM 561 C C . GLU A 1 72 ? 18.970 -19.047 -3.216 1.00 32.88 72 GLU A C 1
ATOM 563 O O . GLU A 1 72 ? 17.769 -19.210 -3.025 1.00 32.88 72 GLU A O 1
ATOM 568 N N . THR A 1 73 ? 19.464 -18.945 -4.464 1.00 30.08 73 THR A N 1
ATOM 569 C CA . THR A 1 73 ? 18.646 -18.960 -5.707 1.00 30.08 73 THR A CA 1
ATOM 570 C C . THR A 1 73 ? 19.260 -19.828 -6.819 1.00 30.08 73 THR A C 1
ATOM 572 O O . THR A 1 73 ? 20.481 -19.923 -6.938 1.00 30.08 73 THR A O 1
ATOM 575 N N . ALA A 1 74 ? 18.405 -20.428 -7.662 1.00 33.72 74 ALA A N 1
ATOM 576 C CA . ALA A 1 74 ? 18.747 -21.162 -8.891 1.00 33.72 74 ALA A CA 1
ATOM 577 C C . ALA A 1 74 ? 17.786 -20.772 -10.041 1.00 33.72 74 ALA A C 1
ATOM 579 O O . ALA A 1 74 ? 16.660 -20.358 -9.775 1.00 33.72 74 ALA A O 1
ATOM 580 N N . SER A 1 75 ? 18.222 -20.874 -11.307 1.00 40.88 75 SER A N 1
ATOM 581 C CA . SER A 1 75 ? 17.562 -20.260 -12.481 1.00 40.88 75 SER A CA 1
ATOM 582 C C . SER A 1 75 ? 17.451 -21.168 -13.716 1.00 40.88 75 SER A C 1
ATOM 584 O O . SER A 1 75 ? 18.416 -21.884 -13.973 1.00 40.88 75 SER A O 1
ATOM 586 N N . GLU A 1 76 ? 16.412 -21.000 -14.556 1.00 38.22 76 GLU A N 1
ATOM 587 C CA . GLU A 1 76 ? 16.317 -21.511 -15.950 1.00 38.22 76 GLU A CA 1
ATOM 588 C C . GLU A 1 76 ? 15.523 -20.542 -16.877 1.00 38.22 76 GLU A C 1
ATOM 590 O O . GLU A 1 76 ? 14.685 -19.784 -16.390 1.00 38.22 76 GLU A O 1
ATOM 595 N N . GLU A 1 77 ? 15.824 -20.534 -18.191 1.00 41.31 77 GLU A N 1
ATOM 596 C CA . GLU A 1 77 ? 15.326 -19.613 -19.250 1.00 41.31 77 GLU A CA 1
ATOM 597 C C . GLU A 1 77 ? 14.490 -20.325 -20.338 1.00 41.31 77 GLU A C 1
ATOM 599 O O . GLU A 1 77 ? 14.688 -21.516 -20.576 1.00 41.31 77 GLU A O 1
ATOM 604 N N . GLY A 1 78 ? 13.647 -19.574 -21.070 1.00 31.33 78 GLY A N 1
ATOM 605 C CA . GLY A 1 78 ? 13.045 -20.004 -22.344 1.00 31.33 78 GLY A CA 1
ATOM 606 C C . GLY A 1 78 ? 12.337 -18.875 -23.122 1.00 31.33 78 GLY A C 1
ATOM 607 O O . GLY A 1 78 ? 11.460 -18.219 -22.564 1.00 31.33 78 GLY A O 1
ATOM 608 N N . ASP A 1 79 ? 12.740 -18.689 -24.388 1.00 41.06 79 ASP A N 1
ATOM 609 C CA . ASP A 1 79 ? 12.228 -17.764 -25.427 1.00 41.06 79 ASP A CA 1
ATOM 610 C C . ASP A 1 79 ? 11.106 -18.395 -26.282 1.00 41.06 79 ASP A C 1
ATOM 612 O O . ASP A 1 79 ? 11.083 -19.617 -26.408 1.00 41.06 79 ASP A O 1
ATOM 616 N N . GLU A 1 80 ? 10.263 -17.577 -26.945 1.00 38.66 80 GLU A N 1
ATOM 617 C CA . GLU A 1 80 ? 9.768 -17.790 -28.333 1.00 38.66 80 GLU A CA 1
ATOM 618 C C . GLU A 1 80 ? 8.922 -16.589 -28.854 1.00 38.66 80 GLU A C 1
ATOM 620 O O . GLU A 1 80 ? 8.068 -16.066 -28.137 1.00 38.66 80 GLU A O 1
ATOM 625 N N . GLU A 1 81 ? 9.166 -16.155 -30.106 1.00 41.06 81 GLU A N 1
ATOM 626 C CA . GLU A 1 81 ? 8.576 -14.978 -30.791 1.00 41.06 81 GLU A CA 1
ATOM 627 C C . GLU A 1 81 ? 7.463 -15.335 -31.809 1.00 41.06 81 GLU A C 1
ATOM 629 O O . GLU A 1 81 ? 7.481 -16.413 -32.408 1.00 41.06 81 GLU A O 1
ATOM 634 N N . GLY A 1 82 ? 6.532 -14.401 -32.071 1.00 34.69 82 GLY A N 1
ATOM 635 C CA . GLY A 1 82 ? 5.508 -14.483 -33.127 1.00 34.69 82 GLY A CA 1
ATOM 636 C C . GLY A 1 82 ? 5.149 -13.105 -33.712 1.00 34.69 82 GLY A C 1
ATOM 637 O O . GLY A 1 82 ? 5.051 -12.131 -32.971 1.00 34.69 82 GLY A O 1
ATOM 638 N N . GLU A 1 83 ? 4.984 -13.032 -35.038 1.00 42.94 83 GLU A N 1
ATOM 639 C CA . GLU A 1 83 ? 4.776 -11.807 -35.837 1.00 42.94 83 GLU A CA 1
ATOM 640 C C . GLU A 1 83 ? 3.278 -11.434 -35.965 1.00 42.94 83 GLU A C 1
ATOM 642 O O . GLU A 1 83 ? 2.476 -12.263 -36.401 1.00 42.94 83 GLU A O 1
ATOM 647 N N . GLU A 1 84 ? 2.903 -10.181 -35.666 1.00 46.59 84 GLU A N 1
ATOM 648 C CA . GLU A 1 84 ? 1.590 -9.586 -35.990 1.00 46.59 84 GLU A CA 1
ATOM 649 C C . GLU A 1 84 ? 1.762 -8.207 -36.667 1.00 46.59 84 GLU A C 1
ATOM 651 O O . GLU A 1 84 ? 2.715 -7.484 -36.389 1.00 46.59 84 GLU A O 1
ATOM 656 N N . GLU A 1 85 ? 0.853 -7.873 -37.594 1.00 47.22 85 GLU A N 1
ATOM 657 C CA . GLU A 1 85 ? 0.895 -6.699 -38.484 1.00 47.22 85 GLU A CA 1
ATOM 658 C C . GLU A 1 85 ? 1.003 -5.351 -37.730 1.00 47.22 85 GLU A C 1
ATOM 660 O O . GLU A 1 85 ? 0.145 -5.002 -36.920 1.00 47.22 85 GLU A O 1
ATOM 665 N N . GLU A 1 86 ? 2.048 -4.571 -38.039 1.00 50.88 86 GLU A N 1
ATOM 666 C CA . GLU A 1 86 ? 2.409 -3.322 -37.354 1.00 50.88 86 GLU A CA 1
ATOM 667 C C . GLU A 1 86 ? 1.539 -2.128 -37.811 1.00 50.88 86 GLU A C 1
ATOM 669 O O . GLU A 1 86 ? 1.736 -1.565 -38.891 1.00 50.88 86 GLU A O 1
ATOM 674 N N . GLU A 1 87 ? 0.608 -1.665 -36.969 1.00 52.75 87 GLU A N 1
ATOM 675 C CA . GLU A 1 87 ? 0.305 -0.228 -36.951 1.00 52.75 87 GLU A CA 1
ATOM 676 C C . GLU A 1 87 ? 1.583 0.493 -36.493 1.00 52.75 87 GLU A C 1
ATOM 678 O O . GLU A 1 87 ? 2.163 0.104 -35.481 1.00 52.75 87 GLU A O 1
ATOM 683 N N . GLU A 1 88 ? 2.046 1.517 -37.228 1.00 50.00 88 GLU A N 1
ATOM 684 C CA . GLU A 1 88 ? 3.256 2.297 -36.901 1.00 50.00 88 GLU A CA 1
ATOM 685 C C . GLU A 1 88 ? 3.019 3.131 -35.628 1.00 50.00 88 GLU A C 1
ATOM 687 O O . GLU A 1 88 ? 2.836 4.348 -35.648 1.00 50.00 88 GLU A O 1
ATOM 692 N N . THR A 1 89 ? 2.953 2.456 -34.485 1.00 57.25 89 THR A N 1
ATOM 693 C CA . THR A 1 89 ? 3.059 3.069 -33.173 1.00 57.25 89 THR A CA 1
ATOM 694 C C . THR A 1 89 ? 4.532 3.346 -32.935 1.00 57.25 89 THR A C 1
ATOM 696 O O . THR A 1 89 ? 5.355 2.437 -33.045 1.00 57.25 89 THR A O 1
ATOM 699 N N . ASP A 1 90 ? 4.877 4.592 -32.608 1.00 61.62 90 ASP A N 1
ATOM 700 C CA . ASP A 1 90 ? 6.238 4.931 -32.195 1.00 61.62 90 ASP A CA 1
ATOM 701 C C . ASP A 1 90 ? 6.658 3.979 -31.067 1.00 61.62 90 ASP A C 1
ATOM 703 O O . ASP A 1 90 ? 5.977 3.888 -30.042 1.00 61.62 90 ASP A O 1
ATOM 707 N N . ALA A 1 91 ? 7.774 3.271 -31.252 1.00 63.53 91 ALA A N 1
ATOM 708 C CA . ALA A 1 91 ? 8.323 2.356 -30.257 1.00 63.53 91 ALA A CA 1
ATOM 709 C C . ALA A 1 91 ? 8.541 3.042 -28.893 1.00 63.53 91 ALA A C 1
ATOM 711 O O . ALA A 1 91 ? 8.533 2.377 -27.860 1.00 63.53 91 ALA A O 1
ATOM 712 N N . ALA A 1 92 ? 8.668 4.376 -28.858 1.00 64.81 92 ALA A N 1
ATOM 713 C CA . ALA A 1 92 ? 8.718 5.163 -27.629 1.00 64.81 92 ALA A CA 1
ATOM 714 C C . ALA A 1 92 ? 7.413 5.142 -26.803 1.00 64.81 92 ALA A C 1
ATOM 716 O O . ALA A 1 92 ? 7.439 5.497 -25.624 1.00 64.81 92 ALA A O 1
ATOM 717 N N . TYR A 1 93 ? 6.282 4.756 -27.397 1.00 66.44 93 TYR A N 1
ATOM 718 C CA . TYR A 1 93 ? 4.968 4.674 -26.749 1.00 66.44 93 TYR A CA 1
ATOM 719 C C . TYR A 1 93 ? 4.537 3.243 -26.401 1.00 66.44 93 TYR A C 1
ATOM 721 O O . TYR A 1 93 ? 3.493 3.063 -25.768 1.00 66.44 93 TYR A O 1
ATOM 729 N N . VAL A 1 94 ? 5.333 2.235 -26.770 1.00 73.62 94 VAL A N 1
ATOM 730 C CA . VAL A 1 94 ? 5.061 0.829 -26.454 1.00 73.62 94 VAL A CA 1
ATOM 731 C C . VAL A 1 94 ? 5.865 0.432 -25.217 1.00 73.62 94 VAL A C 1
ATOM 733 O O . VAL A 1 94 ? 7.086 0.290 -25.252 1.00 73.62 94 VAL A O 1
ATOM 736 N N . ASP A 1 95 ? 5.176 0.256 -24.089 1.00 79.44 95 ASP A N 1
ATOM 737 C CA . ASP A 1 95 ? 5.803 -0.142 -22.826 1.00 79.44 95 ASP A CA 1
ATOM 738 C C . ASP A 1 95 ? 6.072 -1.658 -22.783 1.00 79.44 95 ASP A C 1
ATOM 740 O O . ASP A 1 95 ? 5.332 -2.440 -22.177 1.00 79.44 95 ASP A O 1
ATOM 744 N N . VAL A 1 96 ? 7.161 -2.057 -23.443 1.00 76.44 96 VAL A N 1
ATOM 745 C CA . VAL A 1 96 ? 7.685 -3.435 -23.482 1.00 76.44 96 VAL A CA 1
ATOM 746 C C . VAL A 1 96 ? 8.624 -3.761 -22.317 1.00 76.44 96 VAL A C 1
ATOM 748 O O . VAL A 1 96 ? 9.151 -4.869 -22.233 1.00 76.44 96 VAL A O 1
ATOM 751 N N . ALA A 1 97 ? 8.877 -2.806 -21.417 1.00 80.38 97 ALA A N 1
ATOM 752 C CA . ALA A 1 97 ? 9.835 -3.005 -20.341 1.00 80.38 97 ALA A CA 1
ATOM 753 C C . ALA A 1 97 ? 9.302 -4.050 -19.357 1.00 80.38 97 ALA A C 1
ATOM 755 O O . ALA A 1 97 ? 8.200 -3.920 -18.821 1.00 80.38 97 ALA A O 1
ATOM 756 N N . ALA A 1 98 ? 10.083 -5.084 -19.063 1.00 85.94 98 ALA A N 1
ATOM 757 C CA . ALA A 1 98 ? 9.735 -5.979 -17.972 1.00 85.94 98 ALA A CA 1
ATOM 758 C C . ALA A 1 98 ? 9.769 -5.210 -16.633 1.00 85.94 98 ALA A C 1
ATOM 760 O O . ALA A 1 98 ? 10.446 -4.184 -16.488 1.00 85.94 98 ALA A O 1
ATOM 761 N N . ARG A 1 99 ? 9.011 -5.679 -15.636 1.00 87.31 99 ARG A N 1
ATOM 762 C CA . ARG A 1 99 ? 9.001 -5.082 -14.294 1.00 87.31 99 ARG A CA 1
ATOM 763 C C . ARG A 1 99 ? 9.387 -6.117 -13.253 1.00 87.31 99 ARG A C 1
ATOM 765 O O . ARG A 1 99 ? 8.905 -7.246 -13.294 1.00 87.31 99 ARG A O 1
ATOM 772 N N . SER A 1 100 ? 10.211 -5.712 -12.293 1.00 88.50 100 SER A N 1
ATOM 773 C CA . SER A 1 100 ? 10.384 -6.453 -11.051 1.00 88.50 100 SER A CA 1
ATOM 774 C C . SER A 1 100 ? 9.395 -5.943 -10.006 1.00 88.50 100 SER A C 1
ATOM 776 O O . SER A 1 100 ? 9.158 -4.737 -9.866 1.00 88.50 100 SER A O 1
ATOM 778 N N . PHE A 1 101 ? 8.803 -6.888 -9.283 1.00 89.81 101 PHE A N 1
ATOM 779 C CA . PHE A 1 101 ? 7.900 -6.629 -8.171 1.00 89.81 101 PHE A CA 1
ATOM 780 C C . PHE A 1 101 ? 8.568 -7.118 -6.896 1.00 89.81 101 PHE A C 1
ATOM 782 O O . PHE A 1 101 ? 9.007 -8.265 -6.826 1.00 89.81 101 PHE A O 1
ATOM 789 N N . ARG A 1 102 ? 8.625 -6.248 -5.891 1.00 89.25 102 ARG A N 1
ATOM 790 C CA . ARG A 1 102 ? 9.078 -6.588 -4.545 1.00 89.25 102 ARG A CA 1
ATOM 791 C C . ARG A 1 102 ? 7.923 -6.414 -3.573 1.00 89.25 102 ARG A C 1
ATOM 793 O O . ARG A 1 102 ? 7.351 -5.327 -3.479 1.00 89.25 102 ARG A O 1
ATOM 800 N N . PHE A 1 103 ? 7.617 -7.478 -2.843 1.00 91.38 103 PHE A N 1
ATOM 801 C CA . PHE A 1 103 ? 6.563 -7.515 -1.835 1.00 91.38 103 PHE A CA 1
ATOM 802 C C . PHE A 1 103 ? 7.183 -7.423 -0.443 1.00 91.38 103 PHE A C 1
ATOM 804 O O . PHE A 1 103 ? 8.114 -8.160 -0.133 1.00 91.38 103 PHE A O 1
ATOM 811 N N . VAL A 1 104 ? 6.678 -6.521 0.398 1.00 90.88 104 VAL A N 1
ATOM 812 C CA . VAL A 1 104 ? 7.132 -6.370 1.786 1.00 90.88 104 VAL A CA 1
ATOM 813 C C . VAL A 1 104 ? 5.922 -6.311 2.706 1.00 90.88 104 VAL A C 1
ATOM 815 O O . VAL A 1 104 ? 5.107 -5.392 2.629 1.00 90.88 104 VAL A O 1
ATOM 818 N N . GLY A 1 105 ? 5.799 -7.312 3.570 1.00 92.12 105 GLY A N 1
ATOM 819 C CA . GLY A 1 105 ? 4.744 -7.396 4.570 1.00 92.12 105 GLY A CA 1
ATOM 820 C C . GLY A 1 105 ? 5.094 -6.614 5.829 1.00 92.12 105 GLY A C 1
ATOM 821 O O . GLY A 1 105 ? 6.193 -6.754 6.358 1.00 92.12 105 GLY A O 1
ATOM 822 N N . PHE A 1 106 ? 4.149 -5.830 6.339 1.00 91.75 106 PHE A N 1
ATOM 823 C CA . PHE A 1 106 ? 4.258 -5.138 7.621 1.00 91.75 106 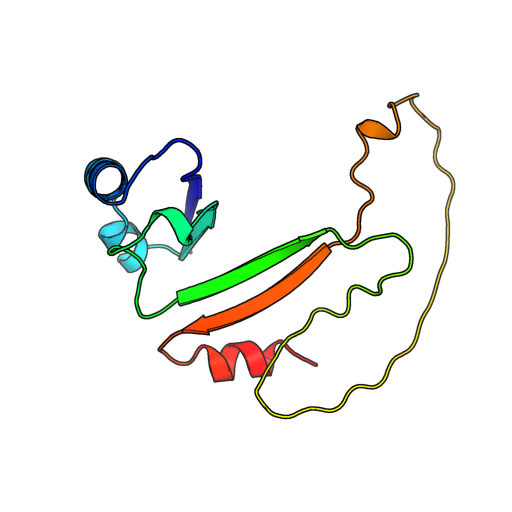PHE A CA 1
ATOM 824 C C . PHE A 1 106 ? 3.085 -5.533 8.507 1.00 91.75 106 PHE A C 1
ATOM 826 O O . PHE A 1 106 ? 1.937 -5.448 8.071 1.00 91.75 106 PHE A O 1
ATOM 833 N N . GLY A 1 107 ? 3.371 -5.938 9.747 1.00 89.88 107 GLY A N 1
ATOM 834 C CA . GLY A 1 107 ? 2.356 -6.371 10.707 1.00 89.88 107 GLY A CA 1
ATOM 835 C C . GLY A 1 107 ? 1.571 -7.617 10.269 1.00 89.88 107 GLY A C 1
ATOM 836 O O . GLY A 1 107 ? 1.786 -8.179 9.194 1.00 89.88 107 GLY A O 1
ATOM 837 N N . GLY A 1 108 ? 0.637 -8.048 11.119 1.00 86.69 108 GLY A N 1
ATOM 838 C CA . GLY A 1 108 ? -0.239 -9.191 10.846 1.00 86.69 108 GLY A CA 1
ATOM 839 C C . GLY A 1 108 ? 0.504 -10.486 10.488 1.00 86.69 108 GLY A C 1
ATOM 840 O O . GLY A 1 108 ? 1.611 -10.738 10.953 1.00 86.69 108 GLY A O 1
ATOM 841 N N . ASP A 1 109 ? -0.129 -11.305 9.648 1.00 88.38 109 ASP A N 1
ATOM 842 C CA . ASP A 1 109 ? 0.387 -12.573 9.115 1.00 88.38 109 ASP A CA 1
ATOM 843 C C . ASP A 1 109 ? 1.002 -12.412 7.710 1.00 88.38 109 ASP A C 1
ATOM 845 O O . ASP A 1 109 ? 1.083 -13.372 6.945 1.00 88.38 109 ASP A O 1
ATOM 849 N N . TRP A 1 110 ? 1.409 -11.194 7.320 1.00 90.00 110 TRP A N 1
ATOM 850 C CA . TRP A 1 110 ? 1.865 -10.929 5.951 1.00 90.00 110 TRP A CA 1
ATOM 851 C C . TRP A 1 110 ? 3.111 -11.721 5.558 1.00 90.00 110 TRP A C 1
ATOM 853 O O . TRP A 1 110 ? 3.192 -12.137 4.407 1.00 90.00 110 TRP A O 1
ATOM 863 N N . ALA A 1 111 ? 4.036 -11.969 6.488 1.00 79.25 111 ALA A N 1
ATOM 864 C CA . ALA A 1 111 ? 5.209 -12.805 6.232 1.00 79.25 111 ALA A CA 1
ATOM 865 C C . ALA A 1 111 ? 4.795 -14.218 5.782 1.00 79.25 111 ALA A C 1
ATOM 867 O O . ALA A 1 111 ? 5.172 -14.659 4.700 1.00 79.25 111 ALA A O 1
ATOM 868 N N . ASP A 1 112 ? 3.902 -14.869 6.533 1.00 85.00 112 ASP A N 1
ATOM 869 C CA . ASP A 1 112 ? 3.376 -16.193 6.184 1.00 85.00 112 ASP A CA 1
ATOM 870 C C . ASP A 1 112 ? 2.596 -16.170 4.862 1.00 85.00 112 ASP A C 1
ATOM 872 O O . ASP A 1 112 ? 2.654 -17.109 4.068 1.00 85.00 112 ASP A O 1
ATOM 876 N N . ARG A 1 113 ? 1.845 -15.093 4.596 1.00 87.88 113 ARG A N 1
ATOM 877 C CA . ARG A 1 113 ? 1.111 -14.933 3.329 1.00 87.88 113 ARG A CA 1
ATOM 878 C C . ARG A 1 113 ? 2.050 -14.826 2.139 1.00 87.88 113 ARG A C 1
ATOM 880 O O . ARG A 1 113 ? 1.763 -15.440 1.116 1.00 87.88 113 ARG A O 1
ATOM 887 N N . ILE A 1 114 ? 3.125 -14.058 2.283 1.00 87.00 114 ILE A N 1
ATOM 888 C CA . ILE A 1 114 ? 4.146 -13.858 1.256 1.00 87.00 114 ILE A CA 1
ATOM 889 C C . ILE A 1 114 ? 4.913 -15.166 1.016 1.00 87.00 114 ILE A C 1
ATOM 891 O O . ILE A 1 114 ? 5.089 -15.567 -0.130 1.00 87.00 114 ILE A O 1
ATOM 895 N N . ALA A 1 115 ? 5.261 -15.898 2.075 1.00 81.31 115 ALA A N 1
ATOM 896 C CA . ALA A 1 115 ? 5.916 -17.199 1.955 1.00 81.31 115 ALA A CA 1
ATOM 897 C C . ALA A 1 115 ? 5.078 -18.225 1.167 1.00 81.31 115 ALA A C 1
ATOM 899 O O . ALA A 1 115 ? 5.629 -19.077 0.485 1.00 81.31 115 ALA A O 1
ATOM 900 N N . ARG A 1 116 ? 3.740 -18.139 1.208 1.00 83.56 116 ARG A N 1
ATOM 901 C CA . ARG A 1 116 ? 2.854 -19.033 0.434 1.00 83.56 116 ARG A CA 1
ATOM 902 C C . ARG A 1 116 ? 2.759 -18.711 -1.057 1.00 83.56 116 ARG A C 1
ATOM 904 O O . ARG A 1 116 ? 2.253 -19.543 -1.805 1.00 83.56 116 ARG A O 1
ATOM 911 N N . ILE A 1 117 ? 3.134 -17.502 -1.467 1.0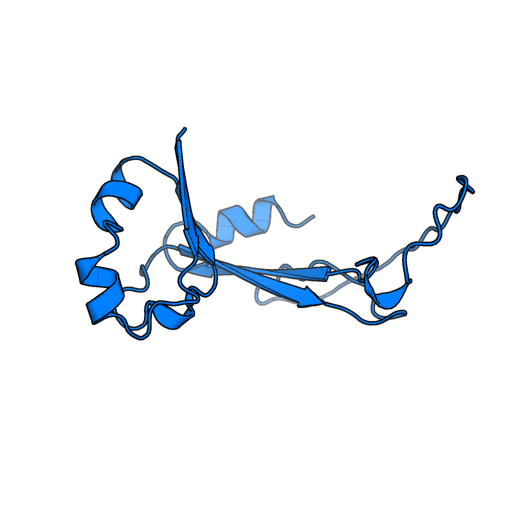0 78.56 117 ILE A N 1
ATOM 912 C CA . ILE A 1 117 ? 3.068 -17.060 -2.870 1.00 78.56 117 ILE A CA 1
ATOM 913 C C . ILE A 1 117 ? 4.439 -17.070 -3.548 1.00 78.56 117 ILE A C 1
ATOM 915 O O . ILE A 1 117 ? 4.497 -16.948 -4.769 1.00 78.56 117 ILE A O 1
ATOM 919 N N . SER A 1 118 ? 5.518 -17.227 -2.778 1.00 60.78 118 SER A N 1
ATOM 920 C CA . SER A 1 118 ? 6.842 -17.494 -3.324 1.00 60.78 118 SER A CA 1
ATOM 921 C C . SER A 1 118 ? 7.005 -18.999 -3.558 1.00 60.78 118 SER A C 1
ATOM 923 O O . SER A 1 118 ? 6.728 -19.763 -2.632 1.00 60.78 118 SER A O 1
ATOM 925 N N . PRO A 1 119 ? 7.388 -19.434 -4.769 1.00 53.56 119 PRO A N 1
ATOM 926 C CA . PRO A 1 119 ? 7.691 -20.835 -5.058 1.00 53.56 119 PRO A CA 1
ATOM 927 C C . PRO A 1 119 ? 8.934 -21.338 -4.315 1.00 53.56 119 PRO A C 1
ATOM 929 O O . PRO A 1 119 ? 9.806 -20.503 -3.978 1.00 53.56 119 PRO A O 1
#

Sequence (119 aa):
MRVHHYDLYRLRDASEIEAMVDLEESAESAVSVLEWSERLGRLTPETRLEVRVRAIGAGERACGEVVDDSGETASEEGDEEGEEEEEETDAAYVDVAARSFRFVGFGGDWADRIARISP

Secondary structure (DSSP, 8-state):
--EEEEE-TT--SHHHHHHH--HHHHHHHSEEEEETGGGGGGG--SSEEEEEEEE--TT-----B---SS--------------------GGG-----EEEEEEEESTTHHHHHHTT--

Foldseek 3Di:
DAEAEEECPPPQALVSCVVPPPVVVCVVPHHYDYHPLVRNVVPRDQWDKDKDKDFDDDPDDQPQDADDPDDDDDDDDDDDDDDDDDPPDPPVPDPPTDMHIYIDGGDDCVNVVSVVVDD